Protein AF-A0A9X5FEB6-F1 (afdb_monomer_lite)

Secondary structure (DSSP, 8-state):
--HHHHHHHHHHHHHHHHHHHHHHHHHHHHHHHHHHHHHHHHTT----HHHHHHH--PPTTEEEEEEEETTEEEEEEEE-SSSPPSS-EEEETTEEEE-S----SSEEEEEE-

pLDDT: mean 77.18, std 10.11, range [46.41, 89.62]

Sequence (113 aa):
MIIGVLSAIGIGLFLGQRARAVDASIKSDLRTVATAVTGVLSAGAPVEEASLSKDVRLTPGNAVAVHLDGVKFCLVGRSVEGTQGTQNWVFDGEGLRESDVQTCPGAVLFELG

Foldseek 3Di:
DPVVVVVVVVVVVVLVVVLVVLVVLLQVLVVQLVVQVVVCVVVVHDDDPVSSVVRGDHDPQKKKWWFDDPSWIKIKIWRRDDRGHPAIWMQTPVGIDTDNDRDDPGDGPDMDD

Radius of gyration: 17.2 Å; chains: 1; bounding box: 41×18×58 Å

Organism: NCBI:txid1312740

Structure (mmCIF, N/CA/C/O backbone):
data_AF-A0A9X5FEB6-F1
#
_entry.id   AF-A0A9X5FEB6-F1
#
loop_
_atom_site.group_PDB
_atom_site.id
_atom_site.type_symbol
_atom_site.label_atom_id
_atom_site.label_alt_id
_atom_site.label_comp_id
_atom_site.label_asym_id
_atom_site.label_entity_id
_atom_site.label_seq_id
_atom_site.pdbx_PDB_ins_code
_atom_site.Cartn_x
_atom_site.Cartn_y
_atom_site.Cartn_z
_atom_site.occupancy
_atom_site.B_iso_or_equiv
_atom_site.auth_seq_id
_atom_site.auth_comp_id
_atom_site.auth_asym_id
_atom_site.auth_atom_id
_atom_site.pdbx_PDB_model_num
ATOM 1 N N . MET A 1 1 ? -25.849 5.424 42.299 1.00 46.41 1 MET A N 1
ATOM 2 C CA . MET A 1 1 ? -25.922 4.419 41.217 1.00 46.41 1 MET A CA 1
ATOM 3 C C . MET A 1 1 ? -25.868 5.153 39.871 1.00 46.41 1 MET A C 1
ATOM 5 O O . MET A 1 1 ? -26.889 5.394 39.260 1.00 46.41 1 MET A O 1
ATOM 9 N N . ILE A 1 2 ? -24.686 5.640 39.477 1.00 60.19 2 ILE A N 1
ATOM 10 C CA . ILE A 1 2 ? -24.468 6.418 38.227 1.00 60.19 2 ILE A CA 1
ATOM 11 C C . ILE A 1 2 ? -23.306 5.816 37.407 1.00 60.19 2 ILE A C 1
ATOM 13 O O . ILE A 1 2 ? -23.186 6.021 36.207 1.00 60.19 2 ILE A O 1
ATOM 17 N N . ILE A 1 3 ? -22.490 4.971 38.041 1.00 60.03 3 ILE A N 1
ATOM 18 C CA . ILE A 1 3 ? -21.258 4.399 37.487 1.00 60.03 3 ILE A CA 1
ATOM 19 C C . ILE A 1 3 ? -21.556 3.262 36.479 1.00 60.03 3 ILE A C 1
ATOM 21 O O . ILE A 1 3 ? -20.737 2.963 35.618 1.00 60.03 3 ILE A O 1
ATOM 25 N N . GLY A 1 4 ? -22.746 2.647 36.542 1.00 58.69 4 GLY A N 1
ATOM 26 C CA . GLY A 1 4 ? -23.111 1.492 35.707 1.00 58.69 4 GLY A CA 1
ATOM 27 C C . GLY A 1 4 ? -23.480 1.822 34.255 1.00 58.69 4 GLY A C 1
ATOM 28 O O . GLY A 1 4 ? -23.215 1.017 33.370 1.00 58.69 4 GLY A O 1
ATOM 29 N N . VAL A 1 5 ? -24.045 3.006 33.985 1.00 61.81 5 VAL A N 1
ATOM 30 C CA . VAL A 1 5 ? -24.489 3.389 32.627 1.00 61.81 5 VAL A CA 1
ATOM 31 C C . VAL A 1 5 ? -23.353 3.978 31.780 1.00 61.81 5 VAL A C 1
ATOM 33 O O . VAL A 1 5 ? -23.313 3.778 30.570 1.00 61.81 5 VAL A O 1
ATOM 36 N N . LEU A 1 6 ? -22.375 4.632 32.418 1.00 57.41 6 LEU A N 1
ATOM 37 C CA . LEU A 1 6 ? -21.204 5.202 31.739 1.00 57.41 6 LEU A CA 1
ATOM 38 C C . LEU A 1 6 ? -20.278 4.115 31.161 1.00 57.41 6 LEU A C 1
ATOM 40 O O . LEU A 1 6 ? -19.719 4.303 30.083 1.00 57.41 6 LEU A O 1
ATOM 44 N N . SER A 1 7 ? -20.163 2.958 31.829 1.00 58.66 7 SER A N 1
ATOM 45 C CA . SER A 1 7 ? -19.346 1.830 31.348 1.00 58.66 7 SER A CA 1
ATOM 46 C C . SER A 1 7 ? -19.858 1.261 30.014 1.00 58.66 7 SER A C 1
ATOM 48 O O . SER A 1 7 ? -19.070 0.918 29.133 1.00 58.66 7 SER A O 1
ATOM 50 N N . ALA A 1 8 ? -21.181 1.240 29.816 1.00 59.34 8 ALA A N 1
ATOM 51 C CA . ALA A 1 8 ? -21.803 0.678 28.617 1.00 59.34 8 ALA A CA 1
ATOM 52 C C . ALA A 1 8 ? -21.533 1.500 27.340 1.00 59.34 8 ALA A C 1
ATOM 54 O O . ALA A 1 8 ? -21.442 0.932 26.254 1.00 59.34 8 ALA A O 1
ATOM 55 N N . ILE A 1 9 ? -21.362 2.822 27.455 1.00 60.03 9 ILE A N 1
ATOM 56 C CA . ILE A 1 9 ? -21.129 3.714 26.302 1.00 60.03 9 ILE A CA 1
ATOM 57 C C . ILE A 1 9 ? -19.650 3.711 25.881 1.00 60.03 9 ILE A C 1
ATOM 59 O O . ILE A 1 9 ? -19.340 3.867 24.700 1.00 60.03 9 ILE A O 1
ATOM 63 N N . GLY A 1 10 ? -18.726 3.479 26.820 1.00 58.28 10 GLY A N 1
ATOM 64 C CA . GLY A 1 10 ? -17.290 3.478 26.535 1.00 58.28 10 GLY A CA 1
ATOM 65 C C . GLY A 1 10 ? -16.869 2.363 25.575 1.00 58.28 10 GLY A C 1
ATOM 66 O O . GLY A 1 10 ? -16.168 2.619 24.601 1.00 58.28 10 GLY A O 1
ATOM 67 N N . ILE A 1 11 ? -17.331 1.130 25.800 1.00 60.09 11 ILE A N 1
ATOM 68 C CA . ILE A 1 11 ? -16.839 -0.066 25.088 1.00 60.09 11 ILE A CA 1
ATOM 69 C C . ILE A 1 11 ? -17.157 -0.013 23.582 1.00 60.09 11 ILE A C 1
ATOM 71 O O . ILE A 1 11 ? -16.311 -0.370 22.761 1.00 60.09 11 ILE A O 1
ATOM 75 N N . GLY A 1 12 ? -18.340 0.487 23.206 1.00 59.00 12 GLY A N 1
ATOM 76 C CA . GLY A 1 12 ? -18.753 0.600 21.801 1.00 59.00 12 GLY A CA 1
ATOM 77 C C . GLY A 1 12 ? -17.925 1.610 20.999 1.00 59.00 12 GLY A C 1
ATOM 78 O O . GLY A 1 12 ? -17.578 1.351 19.846 1.00 59.00 12 GLY A O 1
ATOM 79 N N . LEU A 1 13 ? -17.533 2.726 21.622 1.00 67.56 13 LEU A N 1
ATOM 80 C CA . LEU A 1 13 ? -16.649 3.720 21.004 1.00 67.56 13 LEU A CA 1
ATOM 81 C C . LEU A 1 13 ? -15.230 3.168 20.815 1.00 67.56 13 LEU A C 1
ATOM 83 O O . LEU A 1 13 ? -14.638 3.362 19.754 1.00 67.56 13 LEU A O 1
ATOM 87 N N . PHE A 1 14 ? -14.710 2.421 21.793 1.00 64.62 14 PHE A N 1
ATOM 88 C CA . PHE A 1 14 ? -13.381 1.812 21.693 1.00 64.62 14 PHE A CA 1
ATOM 89 C C . PHE A 1 14 ? -13.280 0.777 20.564 1.00 64.62 14 PHE A C 1
ATOM 91 O O . PHE A 1 14 ? -12.248 0.714 19.899 1.00 64.62 14 PHE A O 1
ATOM 98 N N . LEU A 1 15 ? -14.331 -0.009 20.308 1.00 70.31 15 LEU A N 1
ATOM 99 C CA . LEU A 1 15 ? -14.337 -0.977 19.202 1.00 70.31 15 LEU A CA 1
ATOM 100 C C . LEU A 1 15 ? -14.329 -0.279 17.833 1.00 70.31 15 LEU A C 1
ATOM 102 O O . LEU A 1 15 ? -13.516 -0.623 16.975 1.00 70.31 15 LEU A O 1
ATOM 106 N N . GLY A 1 16 ? -15.154 0.758 17.652 1.00 71.75 16 GLY A N 1
ATOM 107 C CA . GLY A 1 16 ? -15.176 1.542 16.411 1.00 71.75 16 GLY A CA 1
ATOM 108 C C . GLY A 1 16 ? -13.879 2.321 16.158 1.00 71.75 16 GLY A C 1
ATOM 109 O O . GLY A 1 16 ? -13.424 2.419 15.019 1.00 71.75 16 GLY A O 1
ATOM 110 N N . GLN A 1 17 ? -13.243 2.839 17.214 1.00 76.12 17 GLN A N 1
ATOM 111 C CA . GLN A 1 17 ? -11.947 3.517 17.114 1.00 76.12 17 GLN A CA 1
ATOM 112 C C . GLN A 1 17 ? -10.810 2.560 16.741 1.00 76.12 17 GLN A C 1
ATOM 114 O O . GLN A 1 17 ? -9.941 2.942 15.961 1.00 76.12 17 GLN A O 1
ATOM 119 N N . ARG A 1 18 ? -10.825 1.317 17.243 1.00 80.88 18 ARG A N 1
ATOM 120 C CA . ARG A 1 18 ? -9.818 0.302 16.894 1.00 80.88 18 ARG A CA 1
ATOM 121 C C . ARG A 1 18 ? -9.890 -0.095 15.424 1.00 80.88 18 ARG A C 1
ATOM 123 O O . ARG A 1 18 ? -8.859 -0.074 14.764 1.00 80.88 18 ARG A O 1
ATOM 130 N N . ALA A 1 19 ? -11.084 -0.371 14.898 1.00 80.56 19 ALA A N 1
ATOM 131 C CA . ALA A 1 19 ? -11.243 -0.723 13.486 1.00 80.56 19 ALA A CA 1
ATOM 132 C C . ALA A 1 19 ? -10.760 0.413 12.561 1.00 80.56 19 ALA A C 1
ATOM 134 O O . ALA A 1 19 ? -9.966 0.180 11.655 1.00 80.56 19 ALA A O 1
ATOM 135 N N . ARG A 1 20 ? -11.114 1.672 12.871 1.00 81.75 20 ARG A N 1
ATOM 136 C CA . ARG A 1 20 ? -10.634 2.841 12.109 1.00 81.75 20 ARG A CA 1
ATOM 137 C C . ARG A 1 20 ? -9.131 3.091 12.239 1.00 81.75 20 ARG A C 1
ATOM 139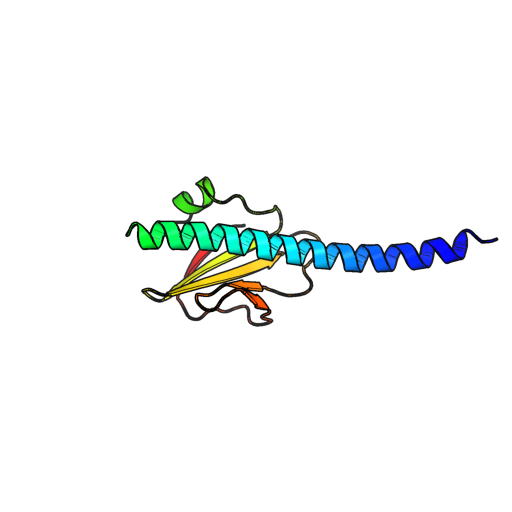 O O . ARG A 1 20 ? -8.526 3.616 11.307 1.00 81.75 20 ARG A O 1
ATOM 146 N N . ALA A 1 21 ? -8.531 2.756 13.381 1.00 83.62 21 ALA A N 1
ATOM 147 C CA . ALA A 1 21 ? -7.085 2.839 13.562 1.00 83.62 21 ALA A CA 1
ATOM 148 C C . ALA A 1 21 ? -6.352 1.804 12.695 1.00 83.62 21 ALA A C 1
ATOM 150 O O . ALA A 1 21 ? -5.315 2.129 12.123 1.00 83.62 21 ALA A O 1
ATOM 151 N N . VAL A 1 22 ? -6.919 0.603 12.546 1.00 85.25 22 VAL A N 1
ATOM 152 C CA . VAL A 1 22 ? -6.402 -0.426 11.631 1.00 85.25 22 VAL A CA 1
ATOM 153 C C . VAL A 1 22 ? -6.555 0.014 10.176 1.00 85.25 22 VAL A C 1
ATOM 155 O O . VAL A 1 22 ? -5.607 -0.069 9.406 1.00 85.25 22 VAL A O 1
ATOM 158 N N . ASP A 1 23 ? -7.692 0.598 9.792 1.00 84.75 23 ASP A N 1
ATOM 159 C CA . ASP A 1 23 ? -7.832 1.158 8.441 1.00 84.75 23 ASP A CA 1
ATOM 160 C C . ASP A 1 23 ? -6.801 2.261 8.167 1.00 84.75 23 ASP A C 1
ATOM 162 O O . ASP A 1 23 ? -6.245 2.353 7.074 1.00 84.75 23 ASP A O 1
ATOM 166 N N . ALA A 1 24 ? -6.514 3.108 9.157 1.00 86.81 24 ALA A N 1
ATOM 167 C CA . ALA A 1 24 ? -5.490 4.138 9.028 1.00 86.81 24 ALA A CA 1
ATOM 168 C C . ALA A 1 24 ? -4.074 3.549 8.904 1.00 86.81 24 ALA A C 1
ATOM 170 O O . ALA A 1 24 ? -3.284 4.073 8.113 1.00 86.81 24 ALA A O 1
ATOM 171 N N . SER A 1 25 ? -3.758 2.470 9.631 1.00 87.56 25 SER A N 1
ATOM 172 C CA . SER A 1 25 ? -2.455 1.804 9.517 1.00 87.56 25 SER A CA 1
ATOM 173 C C . SER A 1 25 ? -2.284 1.155 8.146 1.00 87.56 25 SER A C 1
ATOM 175 O O . SER A 1 25 ? -1.290 1.439 7.483 1.00 87.56 25 SER A O 1
ATOM 177 N N . ILE A 1 26 ? -3.290 0.426 7.646 1.00 87.38 26 ILE A N 1
ATOM 178 C CA . ILE A 1 26 ? -3.259 -0.183 6.305 1.00 87.38 26 ILE A CA 1
ATOM 179 C C . ILE A 1 26 ? -3.030 0.888 5.229 1.00 87.38 26 ILE A C 1
ATOM 181 O O . ILE A 1 26 ? -2.187 0.722 4.350 1.00 87.38 26 ILE A O 1
ATOM 185 N N . LYS A 1 27 ? -3.725 2.030 5.302 1.00 88.44 27 LYS A N 1
ATOM 186 C CA . LYS A 1 27 ? -3.524 3.143 4.354 1.00 88.44 27 LYS A CA 1
ATOM 187 C C . LYS A 1 27 ? -2.113 3.721 4.397 1.00 88.44 27 LYS A C 1
ATOM 189 O O . LYS A 1 27 ? -1.577 4.104 3.356 1.00 88.44 27 LYS A O 1
ATOM 194 N N . SER A 1 28 ? -1.548 3.856 5.595 1.00 89.62 28 SER A N 1
ATOM 195 C CA . SER A 1 28 ? -0.191 4.373 5.787 1.00 89.62 28 SER A CA 1
ATOM 196 C C . SER A 1 28 ? 0.845 3.408 5.215 1.00 89.62 28 SER A C 1
ATOM 198 O O . SER A 1 28 ? 1.737 3.827 4.473 1.00 89.62 28 SER A O 1
ATOM 200 N N . ASP A 1 29 ? 0.683 2.118 5.502 1.00 88.31 29 ASP A N 1
ATOM 201 C CA . ASP A 1 29 ? 1.532 1.054 4.976 1.00 88.31 29 ASP A CA 1
ATOM 202 C C . ASP A 1 29 ? 1.458 1.024 3.443 1.00 88.31 29 ASP A C 1
ATOM 204 O O . ASP A 1 29 ? 2.489 1.090 2.776 1.00 88.31 29 ASP A O 1
ATOM 208 N N . LEU A 1 30 ? 0.251 1.067 2.866 1.00 88.56 30 LEU A N 1
ATOM 209 C CA . LEU A 1 30 ? 0.046 1.098 1.414 1.00 88.56 30 LEU A CA 1
ATOM 210 C C . LEU A 1 30 ? 0.733 2.279 0.733 1.00 88.56 30 LEU A C 1
ATOM 212 O O . LEU A 1 30 ? 1.367 2.099 -0.301 1.00 88.56 30 LEU A O 1
ATOM 216 N N . ARG A 1 31 ? 0.652 3.486 1.302 1.00 89.12 31 ARG A N 1
ATOM 217 C CA . ARG A 1 31 ? 1.348 4.665 0.753 1.00 89.12 31 ARG A CA 1
ATOM 218 C C . ARG A 1 31 ? 2.865 4.525 0.816 1.00 89.12 31 ARG A C 1
ATOM 220 O O . ARG A 1 31 ? 3.563 4.978 -0.092 1.00 89.12 31 ARG A O 1
ATOM 227 N N . THR A 1 32 ? 3.368 3.908 1.879 1.00 89.38 32 THR A N 1
ATOM 228 C CA . THR A 1 32 ? 4.801 3.669 2.070 1.00 89.38 32 THR A CA 1
ATOM 229 C C . THR A 1 32 ? 5.302 2.647 1.049 1.00 89.38 32 THR A C 1
ATOM 231 O O . THR A 1 32 ? 6.253 2.932 0.321 1.00 89.38 32 THR A O 1
ATOM 234 N N . VAL A 1 33 ? 4.594 1.519 0.899 1.00 88.00 33 VAL A N 1
ATOM 235 C CA . VAL A 1 33 ? 4.862 0.510 -0.139 1.00 88.00 33 VAL A CA 1
ATOM 236 C C . VAL A 1 33 ? 4.760 1.127 -1.534 1.00 88.00 33 VAL A C 1
ATOM 238 O O . VAL A 1 33 ? 5.668 0.949 -2.334 1.00 88.00 33 VAL A O 1
ATOM 241 N N . ALA A 1 34 ? 3.721 1.914 -1.825 1.00 87.75 34 ALA A N 1
ATOM 242 C CA . ALA A 1 34 ? 3.555 2.580 -3.117 1.00 87.75 34 ALA A CA 1
ATOM 243 C C . ALA A 1 34 ? 4.725 3.500 -3.458 1.00 87.75 34 A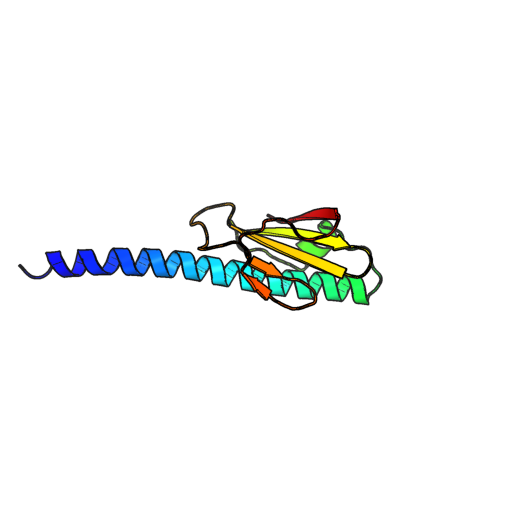LA A C 1
ATOM 245 O O . ALA A 1 34 ? 5.202 3.498 -4.592 1.00 87.75 34 ALA A O 1
ATOM 246 N N . THR A 1 35 ? 5.216 4.259 -2.479 1.00 87.56 35 THR A N 1
ATOM 247 C CA . THR A 1 35 ? 6.372 5.142 -2.661 1.00 87.56 35 THR A CA 1
ATOM 248 C C . THR A 1 35 ? 7.631 4.329 -2.964 1.00 87.56 35 THR A C 1
ATOM 250 O O . THR A 1 35 ? 8.364 4.672 -3.890 1.00 87.56 35 THR A O 1
ATOM 253 N N . ALA A 1 36 ? 7.849 3.218 -2.253 1.00 87.56 36 ALA A N 1
ATOM 254 C CA . ALA A 1 36 ? 8.974 2.321 -2.504 1.00 87.56 36 ALA A CA 1
ATOM 255 C C . ALA A 1 36 ? 8.882 1.643 -3.882 1.00 87.56 36 ALA A C 1
ATOM 257 O O . ALA A 1 36 ? 9.828 1.725 -4.663 1.00 87.56 36 ALA A O 1
ATOM 258 N N . VAL A 1 37 ? 7.731 1.052 -4.228 1.00 85.56 37 VAL A N 1
ATOM 259 C CA . VAL A 1 37 ? 7.479 0.432 -5.543 1.00 85.56 37 VAL A CA 1
ATOM 260 C C . VAL A 1 37 ? 7.694 1.447 -6.665 1.00 85.56 37 VAL A C 1
ATOM 262 O O . VAL A 1 37 ? 8.399 1.159 -7.628 1.00 85.56 37 VAL A O 1
ATOM 265 N N . THR A 1 38 ? 7.146 2.658 -6.528 1.00 84.94 38 THR A N 1
ATOM 266 C CA . THR A 1 38 ? 7.296 3.727 -7.528 1.00 84.94 38 THR A CA 1
ATOM 267 C C . THR A 1 38 ? 8.751 4.178 -7.656 1.00 84.94 38 THR A C 1
ATOM 269 O O . THR A 1 38 ? 9.216 4.428 -8.768 1.00 84.94 38 THR A O 1
ATOM 272 N N . GLY A 1 39 ? 9.487 4.255 -6.544 1.00 86.12 39 GLY A N 1
ATOM 273 C CA . GLY A 1 39 ? 10.916 4.565 -6.538 1.00 86.12 39 GLY A CA 1
ATOM 274 C C . GLY A 1 39 ? 11.744 3.511 -7.275 1.00 86.12 39 GLY A C 1
ATOM 275 O O . GLY A 1 39 ? 12.556 3.860 -8.129 1.00 86.12 39 GLY A O 1
ATOM 276 N N . VAL A 1 40 ? 11.483 2.227 -7.013 1.00 85.38 40 VAL A N 1
ATOM 277 C CA . VAL A 1 40 ? 12.159 1.092 -7.665 1.00 85.38 40 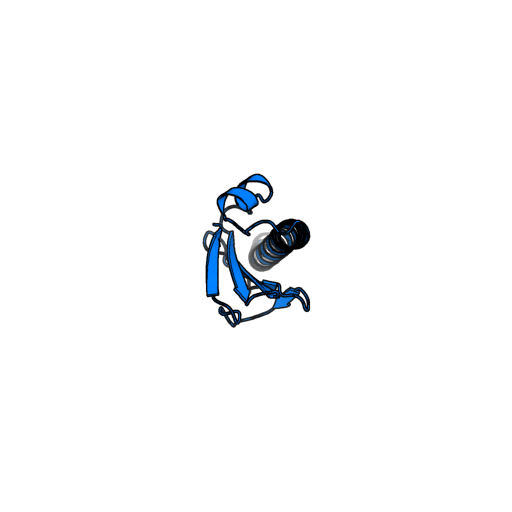VAL A CA 1
ATOM 278 C C . VAL A 1 40 ? 11.834 1.030 -9.162 1.00 85.38 40 VAL A C 1
ATOM 280 O O . VAL A 1 40 ? 12.746 0.921 -9.982 1.00 85.38 40 VAL A O 1
ATOM 283 N N . LEU A 1 41 ? 10.558 1.196 -9.531 1.00 83.75 41 LEU A N 1
ATOM 284 C CA . LEU A 1 41 ? 10.113 1.272 -10.929 1.00 83.75 41 LEU A CA 1
ATOM 285 C C . LEU A 1 41 ? 10.765 2.446 -11.669 1.00 83.75 41 LEU A C 1
ATOM 287 O O . LEU A 1 41 ? 11.235 2.278 -12.792 1.00 83.75 41 LEU A O 1
ATOM 291 N N . SER A 1 42 ? 10.842 3.621 -11.036 1.00 84.25 42 SER A N 1
ATOM 292 C CA . SER A 1 42 ? 11.475 4.813 -11.623 1.00 84.25 42 SER A CA 1
ATOM 293 C C . SER A 1 42 ? 12.992 4.660 -11.770 1.00 84.25 42 SER A C 1
ATOM 295 O O . SER A 1 42 ? 13.583 5.242 -12.676 1.00 84.25 42 SER A O 1
ATOM 297 N N . ALA A 1 43 ? 13.624 3.860 -10.907 1.00 85.12 43 ALA A N 1
ATOM 298 C CA . ALA A 1 43 ? 15.033 3.491 -11.015 1.00 85.12 43 ALA A CA 1
ATOM 299 C C . ALA A 1 43 ? 15.301 2.403 -12.076 1.00 85.12 43 ALA A C 1
ATOM 301 O O . ALA A 1 43 ? 16.462 2.108 -12.359 1.00 85.12 43 ALA A O 1
ATOM 302 N N . GLY A 1 44 ? 14.257 1.799 -12.661 1.00 80.44 44 GLY A N 1
ATOM 303 C CA . GLY A 1 44 ? 14.381 0.709 -13.634 1.00 80.44 44 GLY A CA 1
ATOM 304 C C . GLY A 1 44 ? 14.872 -0.610 -13.028 1.00 80.44 44 GLY A C 1
ATOM 305 O O . GLY A 1 44 ? 15.356 -1.475 -13.757 1.00 80.44 44 GLY A O 1
ATOM 306 N N . ALA A 1 45 ? 14.778 -0.759 -11.705 1.00 81.69 45 ALA A N 1
ATOM 307 C CA . ALA A 1 45 ? 15.158 -1.972 -10.991 1.00 81.69 45 ALA A CA 1
ATOM 308 C C . ALA A 1 45 ? 13.955 -2.929 -10.855 1.00 81.69 45 ALA A C 1
ATOM 310 O O . ALA A 1 45 ? 12.805 -2.479 -10.838 1.00 81.69 45 ALA A O 1
ATOM 311 N N . PRO A 1 46 ? 14.187 -4.252 -10.762 1.00 78.31 46 PRO A N 1
ATOM 312 C CA . PRO A 1 46 ? 13.112 -5.204 -10.518 1.00 78.31 46 PRO A CA 1
ATOM 313 C C . PRO A 1 46 ? 12.515 -4.994 -9.120 1.00 78.31 46 PRO A C 1
ATOM 315 O O . PRO A 1 46 ? 13.228 -4.843 -8.128 1.00 78.31 46 PRO A O 1
ATOM 318 N N . VAL A 1 47 ? 11.184 -4.983 -9.044 1.00 81.31 47 VAL A N 1
ATOM 319 C CA . VAL A 1 47 ? 10.439 -4.909 -7.783 1.00 81.31 47 VAL A CA 1
ATOM 320 C C . VAL A 1 47 ? 10.484 -6.292 -7.135 1.00 81.31 47 VAL A C 1
ATOM 322 O O . VAL A 1 47 ? 9.772 -7.198 -7.554 1.00 81.31 47 VAL A O 1
ATOM 325 N N . GLU A 1 48 ? 11.342 -6.458 -6.132 1.00 81.69 48 GLU A N 1
ATOM 326 C CA . GLU A 1 48 ? 11.523 -7.712 -5.391 1.00 81.69 48 GLU A CA 1
ATOM 327 C C . GLU A 1 48 ? 11.176 -7.528 -3.910 1.00 81.69 48 GLU A C 1
ATOM 329 O O . GLU A 1 48 ? 11.495 -6.498 -3.309 1.00 81.69 48 GLU A O 1
ATOM 334 N N . GLU A 1 49 ? 10.590 -8.555 -3.292 1.00 78.06 49 GLU A N 1
ATOM 335 C CA . GLU A 1 49 ? 10.196 -8.534 -1.876 1.00 78.06 49 GLU A CA 1
ATOM 336 C C . GLU A 1 49 ? 11.375 -8.202 -0.950 1.00 78.06 49 GLU A C 1
ATOM 338 O O . GLU A 1 49 ? 11.245 -7.409 -0.020 1.00 78.06 49 GLU A O 1
ATOM 343 N N . ALA A 1 50 ? 12.563 -8.744 -1.237 1.00 76.94 50 ALA A N 1
ATOM 344 C CA . ALA A 1 50 ? 13.773 -8.530 -0.441 1.00 76.94 50 ALA A CA 1
ATOM 345 C C . ALA A 1 50 ? 14.281 -7.077 -0.481 1.00 76.94 50 ALA A C 1
ATOM 347 O O . ALA A 1 50 ? 14.915 -6.611 0.467 1.00 76.94 50 ALA A O 1
ATOM 348 N N . SER A 1 51 ? 14.014 -6.366 -1.577 1.00 74.62 51 SER A N 1
ATOM 349 C CA . SER A 1 51 ? 14.376 -4.957 -1.732 1.00 74.62 51 SER A CA 1
ATOM 350 C C . SER A 1 51 ? 13.363 -4.075 -1.007 1.00 74.62 51 SER A C 1
ATOM 352 O O . SER A 1 51 ? 13.745 -3.175 -0.268 1.00 74.62 51 SER A O 1
ATOM 354 N N . LEU A 1 52 ? 12.070 -4.388 -1.126 1.00 79.56 52 LEU A N 1
ATOM 355 C CA . LEU A 1 52 ? 11.023 -3.608 -0.469 1.00 79.56 52 LEU A CA 1
ATOM 356 C C . LEU A 1 52 ? 10.934 -3.836 1.038 1.00 79.56 52 LEU A C 1
ATOM 358 O O . LEU A 1 52 ? 10.665 -2.889 1.763 1.00 79.56 52 LEU A O 1
ATOM 362 N N . SER A 1 53 ? 11.204 -5.041 1.529 1.00 75.19 53 SER A N 1
ATOM 363 C CA . SER A 1 53 ? 11.193 -5.351 2.968 1.00 75.19 53 SER A CA 1
ATOM 364 C C . SER A 1 53 ? 12.329 -4.682 3.755 1.00 75.19 53 SER A C 1
ATOM 366 O O . SER A 1 53 ? 12.257 -4.596 4.982 1.00 75.19 53 SER A O 1
ATOM 368 N N . LYS A 1 54 ? 13.372 -4.180 3.077 1.00 75.44 54 LYS A N 1
ATOM 369 C CA . LYS A 1 54 ? 14.436 -3.379 3.706 1.00 75.44 54 LYS A CA 1
ATOM 370 C C . LYS A 1 54 ? 14.040 -1.922 3.915 1.00 75.44 54 LYS A C 1
ATOM 372 O O . LYS A 1 54 ? 14.399 -1.348 4.941 1.00 75.44 54 LYS A O 1
ATOM 377 N N . ASP A 1 55 ? 13.319 -1.348 2.959 1.00 75.88 55 ASP A N 1
ATOM 378 C CA . ASP A 1 55 ? 12.913 0.060 2.981 1.00 75.88 55 ASP A CA 1
ATOM 379 C C . ASP A 1 55 ? 11.523 0.266 3.598 1.00 75.88 55 ASP A C 1
ATOM 381 O O . ASP A 1 55 ? 11.232 1.326 4.154 1.00 75.88 55 ASP A O 1
ATOM 385 N N . VAL A 1 56 ? 10.662 -0.752 3.538 1.00 82.75 56 VAL A N 1
ATOM 386 C CA . VAL A 1 56 ? 9.276 -0.688 3.997 1.00 82.75 56 VAL A CA 1
ATOM 387 C C . VAL A 1 56 ? 9.062 -1.616 5.177 1.00 82.75 56 VAL A C 1
ATOM 389 O O . VAL A 1 56 ? 9.196 -2.834 5.084 1.00 82.75 56 VAL A O 1
ATOM 392 N N . ARG A 1 57 ? 8.667 -1.017 6.300 1.00 82.62 57 ARG A N 1
ATOM 393 C CA . ARG A 1 57 ? 8.318 -1.737 7.519 1.00 82.62 57 ARG A CA 1
ATOM 394 C C . ARG A 1 57 ? 6.810 -1.696 7.714 1.00 82.62 57 ARG A C 1
ATOM 396 O O . ARG A 1 57 ? 6.266 -0.635 8.005 1.00 82.62 57 ARG A O 1
ATOM 403 N N . LEU A 1 58 ? 6.165 -2.845 7.544 1.00 83.44 58 LEU A N 1
ATOM 404 C CA . LEU A 1 58 ? 4.725 -2.986 7.736 1.00 83.44 58 LEU A CA 1
ATOM 405 C C . LEU A 1 58 ? 4.351 -3.006 9.209 1.00 83.44 58 LEU A C 1
ATOM 407 O O . LEU A 1 58 ? 5.117 -3.452 10.073 1.00 83.44 58 LEU A O 1
ATOM 411 N N . THR A 1 59 ? 3.145 -2.523 9.484 1.00 84.38 59 THR A N 1
ATOM 412 C CA . THR A 1 59 ? 2.543 -2.670 10.801 1.00 84.38 59 THR A CA 1
ATOM 413 C C . THR A 1 59 ? 2.269 -4.159 11.051 1.00 84.38 59 THR A C 1
ATOM 415 O O . THR A 1 59 ? 1.669 -4.812 10.198 1.00 84.38 59 THR A O 1
ATOM 418 N N . PRO A 1 60 ? 2.672 -4.720 12.206 1.00 80.12 60 PRO A N 1
ATOM 419 C CA . PRO A 1 60 ? 2.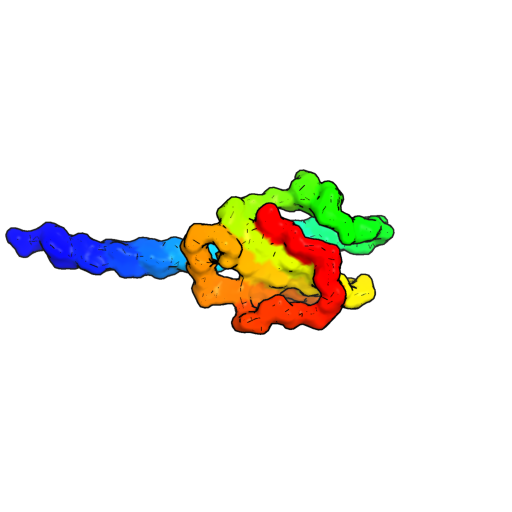423 -6.125 12.510 1.00 80.12 60 PRO A CA 1
ATOM 420 C C . PRO A 1 60 ? 0.918 -6.422 12.502 1.00 80.12 60 PRO A C 1
ATOM 422 O O . PRO A 1 60 ? 0.138 -5.707 13.137 1.00 80.12 60 PRO A O 1
ATOM 425 N N . GLY A 1 61 ? 0.527 -7.472 11.778 1.00 80.19 61 GLY A N 1
ATOM 426 C CA . GLY A 1 61 ? -0.869 -7.864 11.564 1.00 80.19 61 GLY A CA 1
ATOM 427 C C . GLY A 1 61 ? -1.522 -7.276 10.309 1.00 80.19 61 GLY A C 1
ATOM 428 O O . GLY A 1 61 ? -2.669 -7.619 10.009 1.00 80.19 61 GLY A O 1
ATOM 429 N N . ASN A 1 62 ? -0.800 -6.448 9.548 1.00 84.00 62 ASN A N 1
ATOM 430 C CA . ASN A 1 62 ? -1.194 -6.001 8.216 1.00 84.00 62 ASN A CA 1
ATOM 431 C C . ASN A 1 62 ? -0.393 -6.756 7.151 1.00 84.00 62 ASN A C 1
ATOM 433 O O . ASN A 1 62 ? 0.825 -6.849 7.248 1.00 84.00 62 ASN A O 1
ATOM 437 N N . ALA A 1 63 ? -1.072 -7.217 6.105 1.00 84.88 63 ALA A N 1
ATOM 438 C CA . ALA A 1 63 ? -0.449 -7.752 4.905 1.00 84.88 63 ALA A CA 1
ATOM 439 C C . ALA A 1 63 ? -0.740 -6.851 3.701 1.00 84.88 63 ALA A C 1
ATOM 441 O O . ALA A 1 63 ? -1.855 -6.342 3.544 1.00 84.88 63 ALA A O 1
ATOM 442 N N . VAL A 1 64 ? 0.257 -6.671 2.839 1.00 86.88 64 VAL A N 1
ATOM 443 C CA . VAL A 1 64 ? 0.152 -5.921 1.587 1.00 86.88 64 VAL A CA 1
ATOM 444 C C . VAL A 1 64 ? 0.600 -6.798 0.422 1.00 86.88 64 VAL A C 1
ATOM 446 O O . VAL A 1 64 ? 1.768 -7.167 0.317 1.00 86.88 64 VAL A O 1
ATOM 449 N N . ALA A 1 65 ? -0.331 -7.094 -0.480 1.00 86.12 65 ALA A N 1
ATOM 450 C CA . ALA A 1 65 ? -0.068 -7.783 -1.733 1.00 86.12 65 ALA A CA 1
ATOM 451 C C . ALA A 1 65 ? 0.342 -6.782 -2.814 1.00 86.12 65 ALA A C 1
ATOM 453 O O . ALA A 1 65 ? -0.355 -5.788 -3.039 1.00 86.12 65 ALA A O 1
ATOM 454 N N . VAL A 1 66 ? 1.450 -7.056 -3.503 1.00 86.25 66 VAL A N 1
ATOM 455 C CA . VAL A 1 66 ? 1.938 -6.241 -4.620 1.00 86.25 66 VAL A CA 1
ATOM 456 C C . VAL A 1 66 ? 1.608 -6.936 -5.936 1.00 86.25 66 VAL A C 1
ATOM 458 O O . VAL A 1 66 ? 2.066 -8.047 -6.195 1.00 86.25 66 VAL A O 1
ATOM 461 N N . HIS A 1 67 ? 0.838 -6.267 -6.790 1.00 86.75 67 HIS A N 1
ATOM 462 C CA . HIS A 1 67 ? 0.531 -6.700 -8.150 1.00 86.75 67 HIS A CA 1
ATOM 463 C C . HIS A 1 67 ? 1.206 -5.771 -9.158 1.00 86.75 67 HIS A C 1
ATOM 465 O O . HIS A 1 67 ? 1.123 -4.546 -9.031 1.00 86.75 67 HIS A O 1
ATOM 471 N N . LEU A 1 68 ? 1.830 -6.344 -10.188 1.00 82.12 68 LEU A N 1
ATOM 472 C CA . LEU A 1 68 ? 2.299 -5.588 -11.351 1.00 82.12 68 LEU A CA 1
ATOM 473 C C . LEU A 1 68 ? 1.597 -6.080 -12.615 1.00 82.12 68 LEU A C 1
ATOM 475 O O . LEU A 1 68 ? 1.444 -7.281 -12.843 1.00 82.12 68 LEU A O 1
ATOM 479 N N . ASP A 1 69 ? 1.213 -5.122 -13.449 1.00 80.44 69 ASP A N 1
ATOM 480 C CA . ASP A 1 69 ? 0.695 -5.319 -14.798 1.00 80.44 69 ASP A CA 1
ATOM 481 C C . ASP A 1 69 ? 1.540 -4.485 -15.772 1.00 80.44 69 ASP A C 1
ATOM 483 O O . ASP A 1 69 ? 1.222 -3.343 -16.122 1.00 80.44 69 ASP A O 1
ATOM 487 N N . GLY A 1 70 ? 2.710 -5.027 -16.123 1.00 76.44 70 GLY A N 1
ATOM 488 C CA . GLY A 1 70 ? 3.706 -4.362 -16.963 1.00 76.44 70 GLY A CA 1
ATOM 489 C C . GLY A 1 70 ? 4.256 -3.082 -16.328 1.00 76.44 70 GLY A C 1
ATOM 490 O O . GLY A 1 70 ? 5.229 -3.124 -15.583 1.00 76.44 70 GLY A O 1
ATOM 491 N N . VAL A 1 71 ? 3.639 -1.942 -16.651 1.00 71.75 71 VAL A N 1
ATOM 492 C CA . VAL A 1 71 ? 4.046 -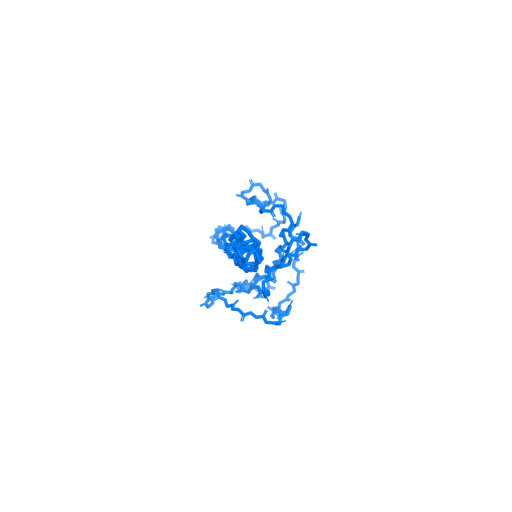0.594 -16.201 1.00 71.75 71 VAL A CA 1
ATOM 493 C C . VAL A 1 71 ? 3.147 -0.038 -15.093 1.00 71.75 71 VAL A C 1
ATOM 495 O O . VAL A 1 71 ? 3.447 1.009 -14.522 1.00 71.75 71 VAL A O 1
ATOM 498 N N . LYS A 1 72 ? 2.026 -0.705 -14.807 1.00 79.69 72 LYS A N 1
ATOM 499 C CA . LYS A 1 72 ? 1.098 -0.319 -13.743 1.00 79.69 72 LYS A CA 1
ATOM 500 C C . LYS A 1 72 ? 1.318 -1.212 -12.532 1.00 79.69 72 LYS A C 1
ATOM 502 O O . LYS A 1 72 ? 1.538 -2.412 -12.676 1.00 79.69 72 LYS A O 1
ATOM 507 N N . PHE A 1 73 ? 1.231 -0.628 -11.345 1.00 84.81 73 PHE A N 1
ATOM 508 C CA . PHE A 1 73 ? 1.238 -1.364 -10.087 1.00 84.81 73 PHE A CA 1
ATOM 509 C C . PHE A 1 73 ? -0.108 -1.206 -9.384 1.00 84.81 73 PHE A C 1
ATOM 511 O O . PHE A 1 73 ? -0.793 -0.193 -9.541 1.00 84.81 73 PHE A O 1
ATOM 518 N N . CYS A 1 74 ? -0.477 -2.217 -8.611 1.00 87.50 74 CYS A N 1
ATOM 519 C CA . CYS A 1 74 ? -1.666 -2.213 -7.780 1.00 87.50 74 CYS A CA 1
ATOM 520 C C . CYS A 1 74 ? -1.356 -2.945 -6.476 1.00 87.50 74 CYS A C 1
ATOM 522 O O . CYS A 1 74 ? -0.748 -4.012 -6.476 1.00 87.50 74 CYS A O 1
ATOM 524 N N . LEU A 1 75 ? -1.720 -2.342 -5.356 1.00 87.75 75 LEU A N 1
ATOM 525 C CA . LEU A 1 75 ? -1.396 -2.817 -4.020 1.00 87.75 75 LEU A CA 1
ATOM 526 C C . LEU A 1 75 ? -2.691 -3.111 -3.284 1.00 87.75 75 LEU A C 1
ATOM 528 O O . LEU A 1 75 ? -3.587 -2.272 -3.282 1.00 87.75 75 LEU A O 1
ATOM 532 N N . VAL A 1 76 ? -2.782 -4.260 -2.624 1.00 87.94 76 VAL A N 1
ATOM 533 C CA . VAL A 1 76 ? -3.942 -4.618 -1.801 1.00 87.94 76 VAL A CA 1
ATOM 534 C C . VAL A 1 76 ? -3.490 -4.763 -0.361 1.00 87.94 76 VAL A C 1
ATOM 536 O O . VAL A 1 76 ? -2.680 -5.626 -0.051 1.00 87.94 76 VAL A O 1
ATOM 539 N N . GLY A 1 77 ? -4.007 -3.917 0.520 1.00 87.31 77 GLY A N 1
ATOM 540 C CA . GLY A 1 77 ? -3.739 -3.941 1.949 1.00 87.31 77 GLY A CA 1
ATOM 541 C C . GLY A 1 77 ? -4.900 -4.576 2.699 1.00 87.31 77 GLY A C 1
ATOM 542 O O . GLY A 1 77 ? -6.052 -4.161 2.543 1.00 87.31 77 GLY A O 1
ATOM 543 N N . ARG A 1 78 ? -4.587 -5.565 3.533 1.00 85.06 78 ARG A N 1
ATOM 544 C CA . ARG A 1 78 ? -5.539 -6.289 4.380 1.00 85.06 78 ARG A CA 1
ATOM 545 C C . ARG A 1 78 ? -4.974 -6.463 5.784 1.00 85.06 78 ARG A C 1
ATOM 547 O O . ARG A 1 78 ? -3.771 -6.609 5.957 1.00 85.06 78 ARG A O 1
ATOM 554 N N . SER A 1 79 ? -5.838 -6.491 6.790 1.00 81.50 79 SER A N 1
ATOM 555 C CA . SER A 1 79 ? -5.437 -6.939 8.127 1.00 81.50 79 SER A CA 1
ATOM 556 C C . SER A 1 79 ? -5.585 -8.458 8.195 1.00 81.50 79 SER A C 1
ATOM 558 O O . SER A 1 79 ? -6.673 -8.987 7.965 1.00 81.50 79 SER A O 1
ATOM 560 N N . VAL A 1 80 ? -4.481 -9.157 8.454 1.00 76.81 80 VAL A N 1
ATOM 561 C CA . VAL A 1 80 ? -4.420 -10.625 8.566 1.00 76.81 80 VAL A CA 1
ATOM 562 C C . VAL A 1 80 ? -4.367 -11.097 10.015 1.00 76.81 80 VAL A C 1
ATOM 564 O O . VAL A 1 80 ? -4.689 -12.250 10.290 1.00 76.81 80 VAL A O 1
ATOM 567 N N . GLU A 1 81 ? -4.024 -10.211 10.952 1.00 68.75 81 GLU A N 1
ATOM 568 C CA . GLU A 1 81 ? -3.887 -10.544 12.366 1.00 68.75 81 GLU A CA 1
ATOM 569 C C . GLU A 1 81 ? -4.467 -9.441 13.266 1.00 68.75 81 GLU A C 1
ATOM 571 O O . GLU A 1 81 ? -4.334 -8.247 12.996 1.00 68.75 81 GLU A O 1
ATOM 576 N N . GLY A 1 82 ? -5.108 -9.837 14.370 1.00 67.19 82 GLY A N 1
ATOM 577 C CA . GLY A 1 82 ? -5.656 -8.907 15.359 1.00 67.19 82 GLY A CA 1
ATOM 578 C C . GLY A 1 82 ? -7.070 -8.400 15.048 1.00 67.19 82 GLY A C 1
ATOM 579 O O . GLY A 1 82 ? -7.983 -9.179 14.782 1.00 67.19 82 GLY A O 1
ATOM 580 N N . THR A 1 83 ? -7.289 -7.089 15.198 1.00 66.44 83 THR A N 1
ATOM 581 C CA . THR A 1 83 ? -8.597 -6.466 14.924 1.00 66.44 83 THR A CA 1
ATOM 582 C C . THR A 1 83 ? -8.725 -6.274 13.422 1.00 66.44 83 THR A C 1
ATOM 584 O O . THR A 1 83 ? -7.961 -5.498 12.862 1.00 66.44 83 THR A O 1
ATOM 587 N N . GLN A 1 84 ? -9.684 -6.943 12.781 1.00 69.62 84 GLN A N 1
ATOM 588 C CA . GLN A 1 84 ? -9.917 -6.725 11.356 1.00 69.62 84 GLN A CA 1
ATOM 589 C C . GLN A 1 84 ? -10.292 -5.257 11.107 1.00 69.62 84 GLN A C 1
ATOM 591 O O . GLN A 1 84 ? -11.083 -4.669 11.854 1.00 69.62 84 GLN A O 1
ATOM 596 N N . GLY A 1 85 ? -9.680 -4.666 10.077 1.00 68.88 85 GLY A N 1
ATOM 597 C CA . GLY A 1 85 ? -10.089 -3.364 9.554 1.00 68.88 85 GLY A CA 1
ATOM 598 C C . GLY A 1 85 ? -11.549 -3.403 9.111 1.00 68.88 85 GLY A C 1
ATOM 599 O O . GLY A 1 85 ? -12.140 -4.475 8.969 1.00 68.88 85 GLY A O 1
ATOM 600 N N . THR A 1 86 ? -12.156 -2.237 8.902 1.00 73.56 86 THR A N 1
ATOM 601 C CA . THR A 1 86 ? -13.551 -2.220 8.438 1.00 73.56 86 THR A CA 1
ATOM 602 C C . THR A 1 86 ? -13.686 -2.749 7.012 1.00 73.56 86 THR A C 1
ATOM 604 O O . THR A 1 86 ? -14.753 -3.243 6.657 1.00 73.56 86 THR A O 1
ATOM 607 N N . GLN A 1 87 ? -12.613 -2.672 6.220 1.00 78.81 87 GLN A N 1
ATOM 608 C CA . GLN A 1 87 ? -12.572 -3.077 4.819 1.00 78.81 87 GLN A CA 1
ATOM 609 C C . GLN A 1 87 ? -11.130 -3.243 4.322 1.00 78.81 87 GLN A C 1
ATOM 611 O O . GLN A 1 87 ? -10.177 -2.807 4.974 1.00 78.81 87 GLN A O 1
ATOM 616 N N . ASN A 1 88 ? -10.969 -3.848 3.144 1.00 84.56 88 ASN A N 1
ATOM 617 C CA . ASN A 1 88 ? -9.680 -3.879 2.458 1.00 84.56 88 ASN A CA 1
ATOM 618 C C . ASN A 1 88 ? -9.441 -2.557 1.718 1.00 84.56 88 ASN A C 1
ATOM 620 O O . ASN A 1 88 ? -10.368 -1.864 1.283 1.00 84.56 88 ASN A O 1
ATOM 624 N N . TRP A 1 89 ? -8.167 -2.213 1.567 1.00 86.12 89 TRP A N 1
ATOM 625 C CA . TRP A 1 89 ? -7.746 -0.990 0.895 1.00 86.12 89 TRP A CA 1
ATOM 626 C C . TRP A 1 89 ? -6.921 -1.342 -0.327 1.00 86.12 89 TRP A C 1
ATOM 628 O O . TRP A 1 89 ? -6.018 -2.169 -0.256 1.00 86.12 89 TRP A O 1
ATOM 638 N N . VAL A 1 90 ? -7.224 -0.701 -1.447 1.00 88.06 90 VAL A N 1
ATOM 639 C CA . VAL A 1 90 ? -6.477 -0.869 -2.690 1.00 88.06 90 VAL A CA 1
ATOM 640 C C . VAL A 1 90 ? -5.778 0.442 -3.000 1.00 88.06 90 VAL A C 1
ATOM 642 O O . VAL A 1 90 ? -6.362 1.514 -2.859 1.00 88.06 90 VAL A O 1
ATOM 645 N N . PHE A 1 91 ? -4.510 0.371 -3.377 1.00 87.00 91 PHE A N 1
ATOM 646 C CA . PHE A 1 91 ? -3.752 1.518 -3.845 1.00 87.00 91 PHE A CA 1
ATOM 647 C C . PHE A 1 91 ? -3.222 1.221 -5.239 1.00 87.00 91 PHE A C 1
ATOM 649 O O . PHE A 1 91 ? -2.368 0.354 -5.419 1.00 87.00 91 PHE A O 1
ATOM 656 N N . ASP A 1 92 ? -3.717 1.956 -6.219 1.00 83.88 92 ASP A N 1
ATOM 657 C CA . ASP A 1 92 ? -3.313 1.851 -7.612 1.00 83.88 92 ASP A CA 1
ATOM 658 C C . ASP A 1 92 ? -2.807 3.207 -8.131 1.00 83.88 92 ASP A C 1
ATOM 660 O O . ASP A 1 92 ? -2.733 4.193 -7.392 1.00 83.88 92 ASP A O 1
ATOM 664 N N . GLY A 1 93 ? -2.433 3.269 -9.410 1.00 75.25 93 GLY A N 1
ATOM 665 C CA . GLY A 1 93 ? -1.965 4.508 -10.040 1.00 75.25 93 GLY A CA 1
ATOM 666 C C . GLY A 1 93 ? -2.990 5.654 -10.027 1.00 75.25 93 GLY A C 1
ATOM 667 O O . GLY A 1 93 ? -2.592 6.806 -10.193 1.00 75.25 93 GLY A O 1
ATOM 668 N N . GLU A 1 94 ? -4.280 5.370 -9.813 1.00 75.75 94 GLU A N 1
ATOM 669 C CA . GLU A 1 94 ? -5.336 6.382 -9.669 1.00 75.75 94 GLU A CA 1
ATOM 670 C C . GLU A 1 94 ? -5.514 6.880 -8.222 1.00 75.75 94 GLU A C 1
ATOM 672 O O . GLU A 1 94 ? -6.140 7.920 -7.997 1.00 75.75 94 GLU A O 1
ATOM 677 N N . GLY A 1 95 ? -4.933 6.189 -7.235 1.00 81.12 95 GLY A N 1
ATOM 678 C CA . GLY A 1 95 ? -4.921 6.591 -5.831 1.00 81.12 95 GLY A CA 1
ATOM 679 C C . GLY A 1 95 ? -5.341 5.488 -4.859 1.00 81.12 95 GLY A C 1
ATOM 680 O O . GLY A 1 95 ? -5.387 4.307 -5.179 1.00 81.12 95 GLY A O 1
ATOM 681 N N . LEU A 1 96 ? -5.634 5.890 -3.619 1.00 84.38 96 LEU A N 1
ATOM 682 C CA . LEU A 1 96 ? -6.143 4.980 -2.595 1.00 84.38 96 LEU A CA 1
ATOM 683 C C . LEU A 1 96 ? -7.664 4.853 -2.731 1.00 84.38 96 LEU A C 1
ATOM 685 O O . LEU A 1 96 ? -8.383 5.845 -2.598 1.00 84.38 96 LEU A O 1
ATOM 689 N N . ARG A 1 97 ? -8.146 3.628 -2.915 1.00 82.25 97 ARG A N 1
ATOM 690 C CA . ARG A 1 97 ? -9.559 3.285 -3.030 1.00 82.25 97 ARG A CA 1
ATOM 691 C C . ARG A 1 97 ? -9.954 2.287 -1.951 1.00 82.25 97 ARG A C 1
ATOM 693 O O . ARG A 1 97 ? -9.195 1.401 -1.564 1.00 82.25 97 ARG A O 1
ATOM 700 N N . GLU A 1 98 ? -11.167 2.456 -1.455 1.00 78.31 98 GLU A N 1
ATOM 701 C CA . GLU A 1 98 ? -11.836 1.461 -0.625 1.00 78.31 98 GLU A CA 1
ATOM 702 C C . GLU A 1 98 ? -12.388 0.388 -1.559 1.00 78.31 98 GLU A C 1
ATOM 704 O O . GLU A 1 98 ? -13.016 0.706 -2.573 1.00 78.31 98 GLU A O 1
ATOM 709 N N . SER A 1 99 ? -12.087 -0.874 -1.270 1.00 66.56 99 SER A N 1
ATOM 710 C CA . SER A 1 99 ? -12.472 -1.972 -2.142 1.00 66.56 99 SER A CA 1
ATOM 711 C C . SER A 1 99 ? -12.797 -3.200 -1.312 1.00 66.56 99 SER A C 1
ATOM 713 O O . SER A 1 99 ? -11.943 -3.742 -0.618 1.00 66.56 99 SER A O 1
ATOM 715 N N . ASP A 1 100 ? -14.028 -3.683 -1.446 1.00 59.03 100 ASP A N 1
ATOM 716 C CA . ASP A 1 100 ? -14.405 -5.035 -1.017 1.00 59.03 100 ASP A CA 1
ATOM 717 C C . ASP A 1 100 ? -13.720 -6.103 -1.901 1.00 59.03 100 ASP A C 1
ATOM 719 O O . ASP A 1 100 ? -13.595 -7.271 -1.540 1.00 59.03 100 ASP A O 1
ATOM 723 N N . VAL A 1 101 ? -13.228 -5.691 -3.077 1.00 54.25 101 VAL A N 1
ATOM 724 C CA . VAL A 1 101 ? -12.589 -6.554 -4.069 1.00 54.25 101 VAL A CA 1
ATOM 725 C C . VAL A 1 101 ? -11.128 -6.796 -3.684 1.00 54.25 101 VAL A C 1
ATOM 727 O O . VAL A 1 101 ? -10.316 -5.872 -3.684 1.00 54.25 101 VAL A O 1
ATOM 730 N N . GLN A 1 102 ? -10.809 -8.064 -3.402 1.00 57.53 102 GLN A N 1
ATOM 731 C CA . GLN A 1 102 ? -9.481 -8.591 -3.045 1.00 57.53 102 GLN A CA 1
ATOM 732 C C . GLN A 1 102 ? -8.490 -8.689 -4.218 1.00 57.53 102 GLN A C 1
ATOM 734 O O . GLN A 1 102 ? -7.381 -9.189 -4.048 1.00 57.53 102 GLN A O 1
ATOM 739 N N . THR A 1 103 ? -8.887 -8.279 -5.419 1.00 58.88 103 THR A N 1
ATOM 740 C CA . THR A 1 103 ? -8.147 -8.592 -6.642 1.00 58.88 103 THR A CA 1
ATOM 741 C C . THR A 1 103 ? -7.924 -7.352 -7.486 1.00 58.88 103 THR A C 1
ATOM 743 O O . THR A 1 103 ? -8.856 -6.804 -8.075 1.00 58.88 103 THR A O 1
ATOM 746 N N . CYS A 1 104 ? -6.662 -6.953 -7.570 1.00 69.38 104 CYS A N 1
ATOM 747 C CA . CYS A 1 104 ? -6.165 -6.040 -8.584 1.00 69.38 104 CYS A CA 1
ATOM 748 C C . CYS A 1 104 ? -6.022 -6.750 -9.943 1.00 69.38 104 CYS A C 1
ATOM 750 O O . CYS A 1 104 ? -5.686 -7.938 -9.971 1.00 69.38 104 CYS A O 1
ATOM 752 N N . PRO A 1 105 ? -6.198 -6.046 -11.075 1.00 64.44 105 PRO A N 1
ATOM 753 C CA . PRO A 1 105 ? -5.728 -6.544 -12.362 1.00 64.44 105 PRO A CA 1
ATOM 754 C C . PRO A 1 105 ? -4.190 -6.597 -12.353 1.00 64.44 105 PRO A C 1
ATOM 756 O O . PRO A 1 105 ? -3.535 -5.594 -12.079 1.00 64.44 105 PRO A O 1
ATOM 759 N N . GLY A 1 106 ? -3.625 -7.777 -12.614 1.00 63.88 106 GLY A N 1
ATOM 760 C CA . GLY A 1 106 ? -2.178 -8.015 -12.6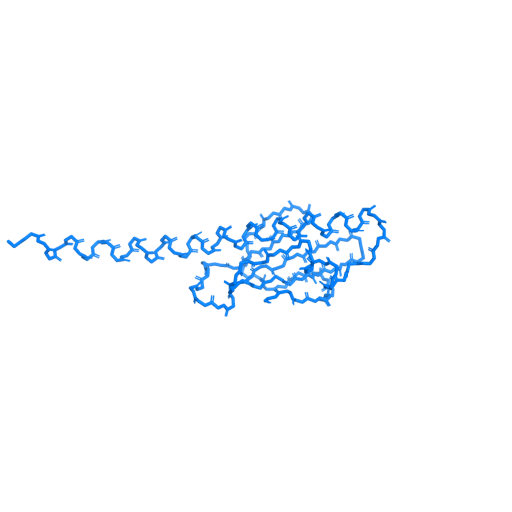33 1.00 63.88 106 GLY A CA 1
ATOM 761 C C . GLY A 1 106 ? -1.779 -9.301 -11.909 1.00 63.88 106 GLY A C 1
ATOM 762 O O . GLY A 1 106 ? -2.528 -9.832 -11.084 1.00 63.88 106 GLY A O 1
ATOM 763 N N . ALA A 1 107 ? -0.588 -9.813 -12.217 1.00 68.62 107 ALA A N 1
ATOM 764 C CA . ALA A 1 107 ? -0.042 -10.966 -11.510 1.00 68.62 107 ALA A CA 1
ATOM 765 C C . ALA A 1 107 ? 0.379 -10.549 -10.094 1.00 68.62 107 ALA A C 1
ATOM 767 O O . ALA A 1 107 ? 1.011 -9.504 -9.919 1.00 68.62 107 ALA A O 1
ATOM 768 N N . VAL A 1 108 ? 0.035 -11.365 -9.091 1.00 70.94 108 VAL A N 1
ATOM 769 C CA . VAL A 1 108 ? 0.601 -11.226 -7.741 1.00 70.94 108 VAL A CA 1
ATOM 770 C C . VAL A 1 108 ? 2.100 -11.465 -7.867 1.00 70.94 108 VAL A C 1
ATOM 772 O O . VAL A 1 108 ? 2.507 -12.543 -8.300 1.00 70.94 108 VAL A O 1
ATOM 775 N N . LEU A 1 109 ? 2.913 -10.472 -7.515 1.00 73.81 109 LEU A N 1
ATOM 776 C CA . LEU A 1 109 ? 4.358 -10.661 -7.448 1.00 73.81 109 LEU A CA 1
ATOM 777 C C . LEU A 1 109 ? 4.757 -11.326 -6.138 1.00 73.81 109 LEU A C 1
ATOM 779 O O . LEU A 1 109 ? 5.480 -12.317 -6.148 1.00 73.81 109 LEU A O 1
ATOM 783 N N . PHE A 1 110 ? 4.294 -10.761 -5.026 1.00 80.12 110 PHE A N 1
ATOM 784 C CA . PHE A 1 110 ? 4.554 -11.247 -3.677 1.00 80.12 110 PHE A CA 1
ATOM 785 C C . PHE A 1 110 ? 3.619 -10.558 -2.671 1.00 80.12 110 PHE A C 1
ATOM 787 O O . PHE A 1 110 ? 3.011 -9.523 -2.971 1.00 80.12 110 PHE A O 1
ATOM 794 N N . GLU A 1 111 ? 3.503 -11.137 -1.478 1.00 80.81 111 GLU A N 1
ATOM 795 C CA . GLU A 1 111 ? 2.756 -10.574 -0.354 1.00 80.81 111 GLU A CA 1
ATOM 796 C C . GLU A 1 111 ? 3.707 -10.307 0.808 1.00 80.81 111 GLU A C 1
ATOM 798 O O . GLU A 1 111 ? 4.369 -11.216 1.296 1.00 80.81 111 GLU A O 1
ATOM 803 N N . LEU A 1 112 ? 3.732 -9.065 1.279 1.00 77.81 112 LEU A N 1
ATOM 804 C CA . LEU A 1 112 ? 4.445 -8.693 2.492 1.00 77.81 112 LEU A CA 1
ATOM 805 C C . LEU A 1 112 ? 3.486 -8.837 3.683 1.00 77.81 112 LEU A C 1
ATOM 807 O O . LEU A 1 112 ? 2.368 -8.328 3.605 1.00 77.81 112 LEU A O 1
ATOM 811 N N . GLY A 1 113 ? 3.897 -9.478 4.778 1.00 70.12 113 GLY A N 1
ATOM 812 C CA . GLY A 1 113 ? 3.075 -9.674 5.981 1.00 70.12 113 GLY A CA 1
ATOM 813 C C . GLY A 1 113 ? 3.900 -9.935 7.230 1.00 70.12 113 GLY A C 1
ATOM 814 O O . GLY A 1 113 ? 5.076 -10.338 7.083 1.00 70.12 113 GLY A O 1
#